Protein AF-A0A2H6GSY4-F1 (afdb_monomer)

pLDDT: mean 86.65, std 17.16, range [35.44, 98.31]

Foldseek 3Di:
DDDPDPPPPPQQWAWDFKDKQAWFQAKDQQLVQPDQAQDPPRLAHAPDDDPCCVVFANRDIGHTDHIDMDTDIDRPDDDDVPSVQVSCVHLVSQADEPVVVSSQRSVCRPNDDDDADQCQDWDWHFYQTPVRDTFTWIARNPPHDTDTDD

Radius of gyration: 16.84 Å; Cα contacts (8 Å, |Δi|>4): 251; chains: 1; bounding box: 54×31×49 Å

Secondary structure (DSSP, 8-state):
-----------SEEEEEEEEE--B-S-EEHHHHS--B-STT-SS-BS---HHHHHHHTT-EE--B--EEEEEEEE-S---HHHHHHHTTSHHHHEE-HHHHHHHHHHTTTS--SSS--SSPEEEEEEE-TTS-EEEEEEETTTT--EE--

Structure (mmCIF, N/CA/C/O backbone):
data_AF-A0A2H6GSY4-F1
#
_entry.id   AF-A0A2H6GSY4-F1
#
loop_
_atom_site.group_PDB
_atom_site.id
_atom_site.type_symbol
_atom_site.label_atom_id
_atom_site.label_alt_id
_atom_site.label_comp_id
_atom_site.label_asym_id
_atom_site.label_entity_id
_atom_site.label_seq_id
_atom_site.pdbx_PDB_ins_code
_atom_site.Cartn_x
_atom_site.Cartn_y
_atom_site.Cartn_z
_atom_site.occupancy
_atom_site.B_iso_or_equiv
_atom_site.auth_seq_id
_atom_site.auth_comp_id
_atom_site.auth_asym_id
_atom_site.auth_atom_id
_atom_site.pdbx_PDB_model_num
ATOM 1 N N . MET A 1 1 ? 39.507 -3.448 -32.610 1.00 35.44 1 MET A N 1
ATOM 2 C CA . MET A 1 1 ? 39.273 -3.281 -31.160 1.00 35.44 1 MET A CA 1
ATOM 3 C C . MET A 1 1 ? 38.044 -2.399 -30.986 1.00 35.44 1 MET A C 1
ATOM 5 O O . MET A 1 1 ? 38.175 -1.185 -30.950 1.00 35.44 1 MET A O 1
ATOM 9 N N . LEU A 1 2 ? 36.844 -2.985 -31.003 1.00 38.88 2 LEU A N 1
ATOM 10 C CA . LEU A 1 2 ? 35.609 -2.254 -30.705 1.00 38.88 2 LEU A CA 1
ATOM 11 C C . LEU A 1 2 ? 35.451 -2.255 -29.185 1.00 38.88 2 LEU A C 1
ATOM 13 O O . LEU A 1 2 ? 35.318 -3.314 -28.577 1.00 38.88 2 LEU A O 1
ATOM 17 N N . GLY A 1 3 ? 35.582 -1.077 -28.578 1.00 41.97 3 GLY A N 1
ATOM 18 C CA . GLY A 1 3 ? 35.404 -0.897 -27.145 1.00 41.97 3 GLY A CA 1
ATOM 19 C C . GLY A 1 3 ? 33.971 -1.237 -26.760 1.00 41.97 3 GLY A C 1
ATOM 20 O O . GLY A 1 3 ? 33.030 -0.652 -27.290 1.00 41.97 3 GLY A O 1
ATOM 21 N N . ASN A 1 4 ? 33.818 -2.188 -25.840 1.00 43.31 4 ASN A N 1
ATOM 22 C CA . ASN A 1 4 ? 32.552 -2.470 -25.182 1.00 43.31 4 ASN A CA 1
ATOM 23 C C . ASN A 1 4 ? 32.097 -1.206 -24.450 1.00 43.31 4 ASN A C 1
ATOM 25 O O . ASN A 1 4 ? 32.561 -0.913 -23.347 1.00 43.31 4 ASN A O 1
ATOM 29 N N . ALA A 1 5 ? 31.179 -0.458 -25.056 1.00 49.12 5 ALA A N 1
ATOM 30 C CA . ALA A 1 5 ? 30.370 0.483 -24.314 1.00 49.12 5 ALA A CA 1
ATOM 31 C C . ALA A 1 5 ? 29.589 -0.340 -23.283 1.00 49.12 5 ALA A C 1
ATOM 33 O O . ALA A 1 5 ? 28.682 -1.094 -23.637 1.00 49.12 5 ALA A O 1
ATOM 34 N N . LYS A 1 6 ? 29.948 -0.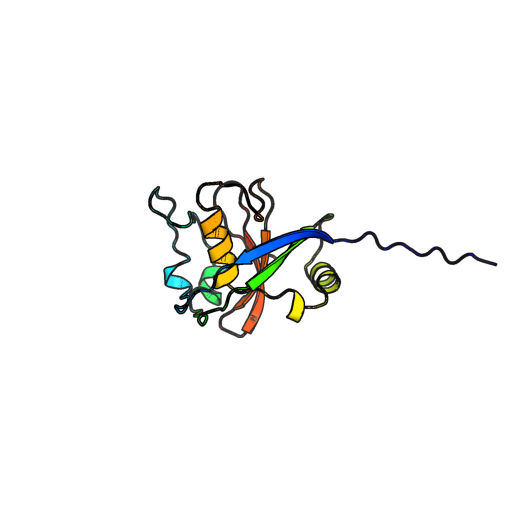223 -21.999 1.00 47.06 6 LYS A N 1
ATOM 35 C CA . LYS A 1 6 ? 28.992 -0.510 -20.932 1.00 47.06 6 LYS A CA 1
ATOM 36 C C . LYS A 1 6 ? 27.821 0.428 -21.193 1.00 47.06 6 LYS A C 1
ATOM 38 O O . LYS A 1 6 ? 27.919 1.622 -20.924 1.00 47.06 6 LYS A O 1
ATOM 43 N N . ILE A 1 7 ? 26.742 -0.102 -21.761 1.00 48.84 7 ILE A N 1
ATOM 44 C CA . ILE A 1 7 ? 25.439 0.542 -21.678 1.00 48.84 7 ILE A CA 1
ATOM 45 C C . ILE A 1 7 ? 25.158 0.580 -20.181 1.00 48.84 7 ILE A C 1
ATOM 47 O O . ILE A 1 7 ? 24.824 -0.436 -19.578 1.00 48.84 7 ILE A O 1
ATOM 51 N N . VAL A 1 8 ? 25.417 1.724 -19.553 1.00 50.34 8 VAL A N 1
ATOM 52 C CA . VAL A 1 8 ? 24.941 1.983 -18.203 1.00 50.34 8 VAL A CA 1
ATOM 53 C C . VAL A 1 8 ? 23.435 2.065 -18.375 1.00 50.34 8 VAL A C 1
ATOM 55 O O . VAL A 1 8 ? 22.914 3.068 -18.859 1.00 50.34 8 VAL A O 1
ATOM 58 N N . GLN A 1 9 ? 22.747 0.953 -18.128 1.00 54.44 9 GLN A N 1
ATOM 59 C CA . GLN A 1 9 ? 21.300 0.952 -18.046 1.00 54.44 9 GLN A CA 1
ATOM 60 C C . GLN A 1 9 ? 20.956 1.996 -16.985 1.00 54.44 9 GLN A C 1
ATOM 62 O O . GLN A 1 9 ? 21.361 1.857 -15.834 1.00 54.44 9 GLN A O 1
ATOM 67 N N . ALA A 1 10 ? 20.344 3.105 -17.403 1.00 61.47 10 ALA A N 1
ATOM 68 C CA . ALA A 1 10 ? 19.924 4.132 -16.468 1.00 61.47 10 ALA A CA 1
ATOM 69 C C . ALA A 1 10 ? 18.982 3.471 -15.458 1.00 61.47 10 ALA A C 1
ATOM 71 O O . ALA A 1 10 ? 17.985 2.881 -15.877 1.00 61.47 10 ALA A O 1
ATOM 72 N N . GLU A 1 11 ? 19.330 3.539 -14.172 1.00 83.88 11 GLU A N 1
ATOM 73 C CA . GLU A 1 11 ? 18.532 2.946 -13.097 1.00 83.88 11 GLU A CA 1
ATOM 74 C C . GLU A 1 11 ? 17.120 3.546 -13.140 1.00 83.88 11 GLU A C 1
ATOM 76 O O . GLU A 1 11 ? 16.941 4.771 -13.075 1.00 83.88 11 GLU A O 1
ATOM 81 N N . LEU A 1 12 ? 16.122 2.681 -13.326 1.00 93.69 12 LEU A N 1
ATOM 82 C CA . LEU A 1 12 ? 14.709 3.042 -13.352 1.00 93.69 12 LEU A CA 1
ATOM 83 C C . LEU A 1 12 ? 14.258 3.550 -11.978 1.00 93.69 12 LEU A C 1
ATOM 85 O O . LEU A 1 12 ? 13.414 4.449 -11.899 1.00 93.69 12 LEU A O 1
ATOM 89 N N . LEU A 1 13 ? 14.832 2.991 -10.913 1.00 95.19 13 LEU A N 1
ATOM 90 C CA . LEU A 1 13 ? 14.551 3.303 -9.522 1.00 95.19 13 LEU A CA 1
ATOM 91 C C . LEU A 1 13 ? 15.717 4.032 -8.858 1.00 95.19 13 LEU A C 1
ATOM 93 O O . LEU A 1 13 ? 16.861 3.600 -8.889 1.00 95.19 13 LEU A O 1
ATOM 97 N N . GLU A 1 14 ? 15.400 5.128 -8.180 1.00 95.12 14 GLU A N 1
ATOM 98 C CA . GLU A 1 14 ? 16.320 5.838 -7.296 1.00 95.12 14 GLU A CA 1
ATOM 99 C C . GLU A 1 14 ? 15.966 5.507 -5.846 1.00 95.12 14 GLU A C 1
ATOM 101 O O . GLU A 1 14 ? 14.851 5.786 -5.409 1.00 95.12 14 GLU A O 1
ATOM 106 N N . PHE A 1 15 ? 16.883 4.904 -5.086 1.00 94.88 15 PHE A N 1
ATOM 107 C CA . PHE A 1 15 ? 16.664 4.681 -3.654 1.00 94.88 15 PHE A CA 1
ATOM 108 C C . PHE A 1 15 ? 16.545 6.021 -2.922 1.00 94.88 15 PHE A C 1
ATOM 110 O O . PHE A 1 15 ? 17.444 6.855 -3.013 1.00 94.88 15 PHE A O 1
ATOM 117 N N . VAL A 1 16 ? 15.448 6.215 -2.184 1.00 96.00 16 VAL A N 1
ATOM 118 C CA . VAL A 1 16 ? 15.193 7.468 -1.453 1.00 96.00 16 VAL A CA 1
ATOM 119 C C . VAL A 1 16 ? 15.457 7.298 0.036 1.00 96.00 16 VAL A C 1
ATOM 121 O O . VAL A 1 16 ? 16.066 8.164 0.659 1.00 96.00 16 VAL A O 1
ATOM 124 N N . GLY A 1 17 ? 15.023 6.182 0.623 1.00 96.06 17 GLY A N 1
ATOM 125 C CA . GLY A 1 17 ? 15.221 5.948 2.045 1.00 96.06 17 GLY A CA 1
ATOM 126 C C . GLY A 1 17 ? 14.460 4.750 2.584 1.00 96.06 17 GLY A C 1
ATOM 127 O O . GLY A 1 17 ? 14.024 3.861 1.845 1.00 96.06 17 GLY A O 1
ATOM 128 N N . THR A 1 18 ? 14.307 4.737 3.905 1.00 97.06 18 THR A N 1
ATOM 129 C CA . THR A 1 18 ? 13.555 3.715 4.626 1.00 97.06 18 THR A CA 1
ATOM 130 C C . THR A 1 18 ? 12.422 4.307 5.451 1.00 97.06 18 THR A C 1
ATOM 132 O O . THR A 1 18 ? 1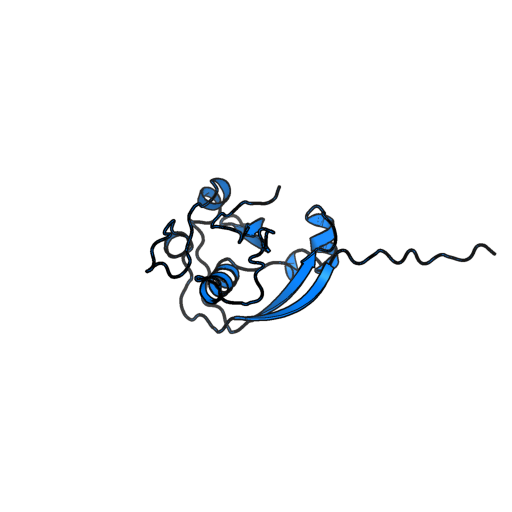2.475 5.463 5.872 1.00 97.06 18 THR A O 1
ATOM 135 N N . ALA A 1 19 ? 11.383 3.508 5.674 1.00 96.19 19 ALA A N 1
ATOM 136 C CA . ALA A 1 19 ? 10.281 3.821 6.567 1.00 96.19 19 ALA A CA 1
ATOM 137 C C . ALA A 1 19 ? 10.157 2.711 7.612 1.00 96.19 19 ALA A C 1
ATOM 139 O O . ALA A 1 19 ? 10.046 1.538 7.266 1.00 96.19 19 ALA A O 1
ATOM 140 N N . ILE A 1 20 ? 10.186 3.089 8.888 1.00 96.81 20 ILE A N 1
ATOM 141 C CA . ILE A 1 20 ? 9.969 2.160 10.000 1.00 96.81 20 ILE A CA 1
ATOM 142 C C . ILE A 1 20 ? 8.471 2.094 10.266 1.00 96.81 20 ILE A C 1
ATOM 144 O O . ILE A 1 20 ? 7.833 3.135 10.437 1.00 96.81 20 ILE A O 1
ATOM 148 N N . ILE A 1 21 ? 7.908 0.897 10.330 1.00 96.50 21 ILE A N 1
ATOM 149 C CA . ILE A 1 21 ? 6.539 0.645 10.776 1.00 96.50 21 ILE A CA 1
ATOM 150 C C . ILE A 1 21 ? 6.646 -0.118 12.089 1.00 96.50 21 ILE A C 1
ATOM 152 O O . ILE A 1 21 ? 7.210 -1.207 12.132 1.00 96.50 21 ILE A O 1
ATOM 156 N N . SER A 1 22 ? 6.150 0.490 13.167 1.00 96.31 22 SER A N 1
ATOM 157 C CA . SER A 1 22 ? 6.160 -0.114 14.499 1.00 96.31 22 SER A CA 1
ATOM 158 C C . SER A 1 22 ? 5.312 -1.383 14.527 1.00 96.31 22 SER A C 1
ATOM 160 O O . SER A 1 22 ? 4.363 -1.509 13.756 1.00 96.31 22 SER A O 1
ATOM 162 N N . ALA A 1 23 ? 5.628 -2.297 15.445 1.00 96.25 23 ALA A N 1
ATOM 163 C CA . ALA A 1 23 ? 4.899 -3.553 15.591 1.00 96.25 23 ALA A CA 1
ATOM 164 C C . ALA A 1 23 ? 3.388 -3.335 15.792 1.00 96.25 23 ALA A C 1
ATOM 166 O O . ALA A 1 23 ? 2.965 -2.507 16.605 1.00 96.25 23 ALA A O 1
ATOM 167 N N . ILE A 1 24 ? 2.576 -4.128 15.092 1.00 94.56 24 ILE A N 1
ATOM 168 C CA . ILE A 1 24 ? 1.114 -4.108 15.184 1.00 94.56 24 ILE A CA 1
ATOM 169 C C . ILE A 1 24 ? 0.669 -5.454 15.746 1.00 94.56 24 ILE A C 1
ATOM 171 O O . ILE A 1 24 ? 0.707 -6.474 15.070 1.00 94.56 24 ILE A O 1
ATOM 175 N N . ALA A 1 25 ? 0.234 -5.448 17.007 1.00 92.81 25 ALA A N 1
ATOM 176 C CA . ALA A 1 25 ? -0.093 -6.663 17.759 1.00 92.81 25 ALA A CA 1
ATOM 177 C C . ALA A 1 25 ? -1.469 -7.275 17.427 1.00 92.81 25 ALA A C 1
ATOM 179 O O . ALA A 1 25 ? -1.814 -8.335 17.945 1.00 92.81 25 ALA A O 1
ATOM 180 N N . LYS A 1 26 ? -2.290 -6.594 16.623 1.00 94.94 26 LYS A N 1
ATOM 181 C CA . LYS A 1 26 ? -3.643 -7.036 16.262 1.00 94.94 26 LYS A CA 1
ATOM 182 C C . LYS A 1 26 ? -3.684 -7.430 14.795 1.00 94.94 26 LYS A C 1
ATOM 184 O O . LYS A 1 26 ? -2.988 -6.828 13.986 1.00 94.94 26 LYS A O 1
ATOM 189 N N . LYS A 1 27 ? -4.558 -8.381 14.462 1.00 96.25 27 LYS A N 1
ATOM 190 C CA . LYS A 1 27 ? -4.866 -8.686 13.065 1.00 96.25 27 LYS A CA 1
ATOM 191 C C . LYS A 1 27 ? -5.407 -7.445 12.369 1.00 96.25 27 LYS A C 1
ATOM 193 O O . LYS A 1 27 ? -6.229 -6.719 12.936 1.00 96.25 27 LYS A O 1
ATOM 198 N N . PHE A 1 28 ? -4.970 -7.241 11.141 1.00 97.44 28 PHE A N 1
ATOM 199 C CA . PHE A 1 28 ? -5.475 -6.196 10.276 1.00 97.44 28 PHE A CA 1
ATOM 200 C C . PHE A 1 28 ? -6.596 -6.765 9.411 1.00 97.44 28 PHE A C 1
ATOM 202 O O . PHE A 1 28 ? -6.395 -7.724 8.672 1.00 97.44 28 PHE A O 1
ATOM 209 N N . ILE A 1 29 ? -7.789 -6.184 9.505 1.00 97.88 29 ILE A N 1
ATOM 210 C CA . ILE A 1 29 ? -8.954 -6.586 8.711 1.00 97.88 29 ILE A CA 1
ATOM 211 C C . ILE A 1 29 ? -9.201 -5.489 7.678 1.00 97.88 29 ILE A C 1
ATOM 213 O O . ILE A 1 29 ? -9.520 -4.356 8.046 1.00 97.88 29 ILE A O 1
ATOM 217 N N . ALA A 1 30 ? -9.055 -5.806 6.390 1.00 97.31 30 ALA A N 1
ATOM 218 C CA . ALA A 1 30 ? -9.076 -4.805 5.326 1.00 97.31 30 ALA A CA 1
ATOM 219 C C . ALA A 1 30 ? -10.397 -4.024 5.274 1.00 97.31 30 ALA A C 1
ATOM 221 O O . ALA A 1 30 ? -10.372 -2.796 5.290 1.00 97.31 30 ALA A O 1
ATOM 222 N N . LYS A 1 31 ? -11.545 -4.714 5.312 1.00 97.38 31 LYS A N 1
ATOM 223 C CA . LYS A 1 31 ? -12.879 -4.082 5.344 1.00 97.38 31 LYS A CA 1
ATOM 224 C C . LYS A 1 31 ? -13.123 -3.127 6.520 1.00 97.38 31 LYS A C 1
ATOM 226 O O . LYS A 1 31 ? -13.961 -2.241 6.397 1.00 97.38 31 LYS A O 1
ATOM 231 N N . ASP A 1 32 ? -12.410 -3.291 7.634 1.00 97.00 32 ASP A N 1
ATOM 232 C CA . ASP A 1 32 ? -12.593 -2.460 8.831 1.00 97.00 32 ASP A CA 1
ATOM 233 C C . ASP A 1 32 ? -11.714 -1.196 8.790 1.00 97.00 32 ASP A C 1
ATOM 235 O O . ASP A 1 32 ? -11.951 -0.251 9.539 1.00 97.00 32 ASP A O 1
ATOM 239 N N . ASN A 1 33 ? -10.690 -1.175 7.928 1.00 95.50 33 ASN A N 1
ATOM 240 C CA . ASN A 1 33 ? -9.706 -0.092 7.842 1.00 95.50 33 ASN A CA 1
ATOM 241 C C . ASN A 1 33 ? -9.834 0.703 6.534 1.00 95.50 33 ASN A C 1
ATOM 243 O O . ASN A 1 33 ? -9.794 1.932 6.550 1.00 95.50 33 ASN A O 1
ATOM 247 N N . PHE A 1 34 ? -10.056 0.028 5.404 1.00 94.94 34 PHE A N 1
ATOM 248 C CA . PHE A 1 34 ? -10.318 0.662 4.112 1.00 94.94 34 PHE A CA 1
ATOM 249 C C . PHE A 1 34 ? -11.804 0.998 3.982 1.00 94.94 34 PHE A C 1
ATOM 251 O O . PHE A 1 34 ? -12.568 0.307 3.311 1.00 94.94 34 PHE A O 1
ATOM 258 N N . ILE A 1 35 ? -12.207 2.076 4.648 1.00 93.88 35 ILE A N 1
ATOM 259 C CA . ILE A 1 35 ? -13.573 2.603 4.627 1.00 93.88 35 ILE A CA 1
ATOM 260 C C . ILE A 1 35 ? -13.556 3.951 3.915 1.00 93.88 35 ILE A C 1
ATOM 262 O O . ILE A 1 35 ? -12.702 4.788 4.193 1.00 93.88 35 ILE A O 1
ATOM 266 N N . VAL A 1 36 ? -14.514 4.172 3.013 1.00 93.25 36 VAL A N 1
ATOM 267 C CA . VAL A 1 36 ? -14.719 5.486 2.392 1.00 93.25 36 VAL A CA 1
ATOM 268 C C . VAL A 1 36 ? -15.235 6.461 3.455 1.00 93.25 36 VAL A C 1
ATOM 270 O O . VAL A 1 36 ? -16.420 6.481 3.780 1.00 93.25 36 VAL A O 1
ATOM 273 N N . ASP A 1 37 ? -14.323 7.250 4.013 1.00 90.62 37 ASP A N 1
ATOM 274 C CA . ASP A 1 37 ? -14.584 8.318 4.969 1.00 90.62 37 ASP A CA 1
ATOM 275 C C . ASP A 1 37 ? -13.577 9.454 4.744 1.00 90.62 37 ASP A C 1
ATOM 277 O O . ASP A 1 37 ? -12.369 9.268 4.860 1.00 90.62 37 ASP A O 1
ATOM 281 N N . THR A 1 38 ? -14.066 10.655 4.430 1.00 89.56 38 THR A N 1
ATOM 282 C CA . THR A 1 38 ? -13.245 11.874 4.303 1.00 89.56 38 THR A CA 1
ATOM 283 C C . THR A 1 38 ? -13.489 12.866 5.441 1.00 89.56 38 THR A C 1
ATOM 285 O O . THR A 1 38 ? -13.120 14.041 5.346 1.00 89.56 38 THR A O 1
ATOM 288 N N . SER A 1 39 ? -14.162 12.438 6.509 1.00 88.56 39 SER A N 1
ATOM 289 C CA . SER A 1 39 ? -14.462 13.273 7.663 1.00 88.56 39 SER A CA 1
ATOM 290 C C . SER A 1 39 ? -13.186 13.696 8.394 1.00 88.56 39 SER A C 1
ATOM 292 O O . SER A 1 39 ? -12.115 13.104 8.273 1.00 88.56 39 SER A O 1
ATOM 294 N N . LYS A 1 40 ? -13.297 14.732 9.230 1.00 84.38 40 LYS A N 1
ATOM 295 C CA . LYS A 1 40 ? -12.187 15.171 10.094 1.00 84.38 40 LYS A CA 1
ATOM 296 C C . LYS A 1 40 ? -11.794 14.130 11.153 1.00 84.38 40 LYS A C 1
ATOM 298 O O . LYS A 1 40 ? -10.759 14.301 11.782 1.00 84.38 40 LYS A O 1
ATOM 303 N N . LYS A 1 41 ? -12.635 13.116 11.387 1.00 87.12 41 LYS A N 1
ATOM 304 C CA . LYS A 1 41 ? -12.409 12.054 12.377 1.00 87.12 41 LYS A CA 1
ATOM 305 C C . LYS A 1 41 ? -11.797 10.794 11.759 1.00 87.12 41 LYS A C 1
ATOM 307 O O . LYS A 1 41 ? -11.356 9.929 12.511 1.00 87.12 41 LYS A O 1
ATOM 312 N N . ALA A 1 42 ? -11.783 10.691 10.430 1.00 87.69 42 ALA A N 1
ATOM 313 C CA . ALA A 1 42 ? -11.177 9.574 9.725 1.00 87.69 42 ALA A CA 1
ATOM 314 C C . ALA A 1 42 ? -9.680 9.504 10.053 1.00 87.69 42 ALA A C 1
ATOM 316 O O . ALA A 1 42 ? -8.982 10.516 9.972 1.00 87.69 42 ALA A O 1
ATOM 317 N N . LYS A 1 43 ? -9.186 8.313 10.409 1.00 86.94 43 LYS A N 1
ATOM 318 C CA . LYS A 1 43 ? -7.747 8.090 10.632 1.00 86.94 43 LYS A CA 1
ATOM 319 C C . LYS A 1 43 ? -6.951 8.276 9.344 1.00 86.94 43 LYS A C 1
ATOM 321 O O . LYS A 1 43 ? -5.903 8.908 9.324 1.00 86.94 43 LYS A O 1
ATOM 326 N N . VAL A 1 44 ? -7.506 7.729 8.270 1.00 88.44 44 VAL A N 1
ATOM 327 C CA . VAL A 1 44 ? -7.048 7.872 6.897 1.00 88.44 44 VAL A CA 1
ATOM 328 C C . VAL A 1 44 ? -8.256 8.325 6.109 1.00 88.44 44 VAL A C 1
ATOM 330 O O . VAL A 1 44 ? -9.309 7.695 6.173 1.00 88.44 44 VAL A O 1
ATOM 333 N N . LYS A 1 45 ? -8.120 9.431 5.387 1.00 87.38 45 LYS A N 1
ATOM 334 C CA . LYS A 1 45 ? -9.210 9.948 4.567 1.00 87.38 45 LYS A CA 1
ATOM 335 C C . LYS A 1 45 ? -9.208 9.235 3.221 1.00 87.38 45 LYS A C 1
ATOM 337 O O . LYS A 1 45 ? -8.255 9.345 2.453 1.00 87.38 45 LYS A O 1
ATOM 342 N N . ILE A 1 46 ? -10.282 8.514 2.937 1.00 88.56 46 ILE A N 1
ATOM 343 C CA . ILE A 1 46 ? -10.472 7.756 1.699 1.00 88.56 46 ILE A CA 1
ATOM 344 C C . ILE A 1 46 ? -11.783 8.230 1.084 1.00 88.56 46 ILE A C 1
ATOM 346 O O . ILE A 1 46 ? -12.840 8.119 1.690 1.00 88.56 46 ILE A O 1
ATOM 350 N N . SER A 1 47 ? -11.729 8.784 -0.119 1.00 87.81 47 SER A N 1
ATOM 351 C CA . SER A 1 47 ? -12.914 9.228 -0.875 1.00 87.81 47 SER A CA 1
ATOM 352 C C . SER A 1 47 ? -13.490 8.132 -1.766 1.00 87.81 47 SER A C 1
ATOM 354 O O . SER A 1 47 ? -14.666 8.171 -2.118 1.00 87.81 47 SER A O 1
ATOM 356 N N . TYR A 1 48 ? -12.646 7.184 -2.168 1.00 88.50 48 TYR A N 1
ATOM 357 C CA . TYR A 1 48 ? -12.965 6.173 -3.150 1.00 88.50 48 TYR A CA 1
ATOM 358 C C . TYR A 1 48 ? -12.018 4.987 -2.998 1.00 88.50 48 TYR A C 1
ATOM 360 O O . TYR A 1 48 ? -10.817 5.152 -2.790 1.00 88.50 48 TYR A O 1
ATOM 368 N N . LEU A 1 49 ? -12.591 3.799 -3.124 1.00 91.38 49 LEU A N 1
ATOM 369 C CA . LEU A 1 49 ? -11.882 2.558 -3.407 1.00 91.38 49 LEU A CA 1
ATOM 370 C C . LEU A 1 49 ? -12.268 2.164 -4.826 1.00 91.38 49 LEU A C 1
ATOM 372 O O . LEU A 1 49 ? -13.375 2.475 -5.248 1.00 91.38 49 LEU A O 1
ATOM 376 N N . GLU A 1 50 ? -11.398 1.513 -5.573 1.00 88.12 50 GLU A N 1
ATOM 377 C CA . GLU A 1 50 ? -11.743 1.025 -6.908 1.00 88.12 50 GLU A CA 1
ATOM 378 C C . GLU A 1 50 ? -12.340 -0.393 -6.818 1.00 88.12 50 GLU A C 1
ATOM 380 O O . GLU A 1 50 ? -12.191 -1.065 -5.793 1.00 88.12 50 GLU A O 1
ATOM 385 N N . ASP A 1 51 ? -13.108 -0.817 -7.823 1.00 92.00 51 ASP A N 1
ATOM 386 C CA . ASP A 1 51 ? -13.908 -2.046 -7.738 1.00 92.00 51 ASP A CA 1
ATOM 387 C C . ASP A 1 51 ? -13.043 -3.303 -7.610 1.00 92.00 51 ASP A C 1
ATOM 389 O O . ASP A 1 51 ? -13.336 -4.144 -6.761 1.00 92.00 51 ASP A O 1
ATOM 393 N N . ASN A 1 52 ? -11.900 -3.378 -8.302 1.00 92.50 52 ASN A N 1
ATOM 394 C CA . ASN A 1 52 ? -10.961 -4.484 -8.115 1.00 92.50 52 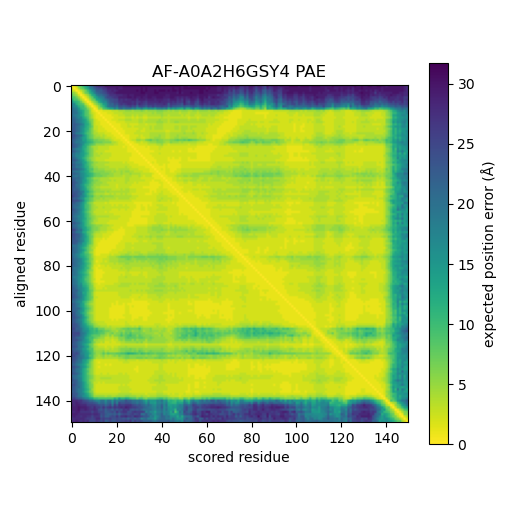ASN A CA 1
ATOM 395 C C . ASN A 1 52 ? -10.381 -4.478 -6.699 1.00 92.50 52 ASN A C 1
ATOM 397 O O . ASN A 1 52 ? -10.198 -5.544 -6.110 1.00 92.50 52 ASN A O 1
ATOM 401 N N . PHE A 1 53 ? -10.119 -3.302 -6.114 1.00 95.25 53 PHE A N 1
ATOM 402 C CA . PHE A 1 53 ? -9.701 -3.232 -4.712 1.00 95.25 53 PHE A CA 1
ATOM 403 C C . PHE A 1 53 ? -10.797 -3.769 -3.781 1.00 95.25 53 PHE A C 1
ATOM 405 O O . PHE A 1 53 ? -10.517 -4.564 -2.880 1.00 95.25 53 PHE A O 1
ATOM 412 N N . ARG A 1 54 ? -12.056 -3.369 -4.008 1.00 95.00 54 ARG A N 1
ATOM 413 C CA . ARG A 1 54 ? -13.195 -3.847 -3.213 1.00 95.00 54 ARG A CA 1
ATOM 414 C C . ARG A 1 54 ? -13.330 -5.363 -3.272 1.00 95.00 54 ARG A C 1
ATOM 416 O O . ARG A 1 54 ? -13.449 -6.001 -2.229 1.00 95.00 54 ARG A O 1
ATOM 423 N N . GLU A 1 55 ? -13.289 -5.912 -4.478 1.00 96.44 55 GLU A N 1
ATOM 424 C CA . GLU A 1 55 ? -13.507 -7.330 -4.746 1.00 96.44 55 GLU A CA 1
ATOM 425 C C . GLU A 1 55 ? -12.359 -8.203 -4.233 1.00 96.44 55 GLU A C 1
ATOM 427 O O . GLU A 1 55 ? -12.601 -9.227 -3.593 1.00 96.44 55 GLU A O 1
ATOM 432 N N . ASN A 1 56 ? -11.111 -7.787 -4.459 1.00 97.31 56 ASN A N 1
ATOM 433 C CA . ASN A 1 56 ? -9.950 -8.647 -4.232 1.00 97.31 56 ASN A CA 1
ATOM 434 C C . ASN A 1 56 ? -9.282 -8.430 -2.865 1.00 97.31 56 ASN A C 1
ATOM 436 O O . ASN A 1 56 ? -8.591 -9.326 -2.381 1.00 97.31 56 ASN A O 1
ATOM 440 N N . PHE A 1 57 ? -9.483 -7.281 -2.204 1.00 97.69 57 PHE A N 1
ATOM 441 C CA . PHE A 1 57 ? -8.747 -6.944 -0.976 1.00 97.69 57 PHE A CA 1
ATOM 442 C C . PHE A 1 57 ? -9.610 -6.780 0.273 1.00 97.69 57 PHE A C 1
ATOM 444 O O . PHE A 1 57 ? -9.118 -7.076 1.358 1.00 97.69 57 PHE A O 1
ATOM 451 N N . LEU A 1 58 ? -10.884 -6.372 0.193 1.00 97.19 58 LEU A N 1
ATOM 452 C CA . LEU A 1 58 ? -11.668 -6.103 1.417 1.00 97.19 58 LEU A CA 1
ATOM 453 C C . LEU A 1 58 ? -11.947 -7.352 2.263 1.00 97.19 58 LEU A C 1
ATOM 455 O O . LEU A 1 58 ? -12.112 -7.246 3.480 1.00 97.19 58 LEU A O 1
ATOM 459 N N . GLY A 1 59 ? -11.946 -8.537 1.649 1.00 97.44 59 GLY A N 1
ATOM 460 C CA . GLY A 1 59 ? -12.025 -9.814 2.362 1.00 97.44 59 GLY A CA 1
ATOM 461 C C . GLY A 1 59 ? -10.732 -10.214 3.085 1.00 97.44 59 GLY A C 1
ATOM 462 O O . GLY A 1 59 ? -10.739 -11.174 3.856 1.00 97.44 59 GLY A O 1
ATOM 463 N N . LYS A 1 60 ? -9.620 -9.506 2.854 1.00 97.88 60 LYS A N 1
ATOM 464 C CA . LYS A 1 60 ? -8.302 -9.882 3.368 1.00 97.88 60 LYS A CA 1
ATOM 465 C C . LYS A 1 60 ? -8.190 -9.591 4.861 1.00 97.88 60 LYS A C 1
ATOM 467 O O . LYS A 1 60 ? -8.563 -8.521 5.345 1.00 97.88 60 LYS A O 1
ATOM 472 N N . THR A 1 61 ? -7.637 -10.559 5.581 1.00 98.06 61 THR A N 1
ATOM 473 C CA . THR A 1 61 ? -7.161 -10.393 6.955 1.00 98.06 61 THR A CA 1
ATOM 474 C C . THR A 1 61 ? -5.680 -10.734 6.984 1.00 98.06 61 THR A C 1
ATOM 476 O O . THR A 1 61 ? -5.278 -11.764 6.448 1.00 98.06 61 THR A O 1
ATOM 479 N N . GLU A 1 62 ? -4.879 -9.868 7.586 1.00 97.94 62 GLU A N 1
ATOM 480 C CA . GLU A 1 62 ? -3.443 -10.058 7.772 1.00 97.94 62 GLU A CA 1
ATOM 481 C C . GLU A 1 62 ? -3.141 -10.210 9.264 1.00 97.94 62 GLU A C 1
ATOM 483 O O . GLU A 1 62 ? -3.816 -9.632 10.122 1.00 97.94 62 GLU A O 1
ATOM 488 N N . GLU A 1 63 ? -2.163 -11.052 9.584 1.00 97.62 63 GLU A N 1
ATOM 489 C CA . GLU A 1 63 ? -1.766 -11.315 10.965 1.00 97.62 63 GLU A CA 1
ATOM 490 C C . GLU A 1 63 ? -1.006 -10.128 11.573 1.00 97.62 63 GLU A C 1
ATOM 492 O O . GLU A 1 63 ? -0.625 -9.180 10.889 1.00 97.62 63 GLU A O 1
ATOM 497 N N . ALA A 1 64 ? -0.795 -10.185 12.888 1.00 95.12 64 ALA A N 1
ATOM 498 C CA . ALA A 1 64 ? 0.059 -9.231 13.582 1.00 95.12 64 ALA A CA 1
ATOM 499 C C . ALA A 1 64 ? 1.469 -9.214 12.968 1.00 95.12 64 ALA A C 1
ATOM 501 O O . ALA A 1 64 ? 2.036 -10.270 12.676 1.00 95.12 64 ALA A O 1
ATOM 502 N N . ILE A 1 65 ? 2.046 -8.020 12.831 1.00 94.81 65 ILE A N 1
ATOM 503 C CA . ILE A 1 65 ? 3.393 -7.838 12.282 1.00 94.81 65 ILE A CA 1
ATOM 504 C C . ILE A 1 65 ? 4.363 -7.348 13.365 1.00 94.81 65 ILE A C 1
ATOM 506 O O . ILE A 1 65 ? 3.973 -6.552 14.232 1.00 94.81 65 ILE A O 1
ATOM 510 N N . PRO A 1 66 ? 5.632 -7.796 13.342 1.00 96.88 66 PRO A N 1
ATOM 511 C CA . PRO A 1 66 ? 6.684 -7.171 14.134 1.00 96.88 66 PRO A CA 1
ATOM 512 C C . PRO A 1 66 ? 6.995 -5.768 13.589 1.00 96.88 66 PRO A C 1
ATOM 514 O O . PRO A 1 66 ? 6.404 -5.312 12.611 1.00 96.88 66 PRO A O 1
ATOM 517 N N . GLU A 1 67 ? 7.939 -5.070 14.220 1.00 97.25 67 GLU A N 1
ATOM 518 C CA . GLU A 1 67 ? 8.506 -3.878 13.595 1.00 97.25 67 GLU A CA 1
ATOM 519 C C . GLU A 1 67 ? 9.171 -4.260 12.267 1.00 97.25 67 GLU A C 1
ATOM 521 O O . GLU A 1 67 ? 9.916 -5.241 12.196 1.00 97.25 67 GLU A O 1
ATOM 526 N N . ILE A 1 68 ? 8.900 -3.480 11.222 1.00 96.56 68 ILE A N 1
ATOM 527 C CA . ILE A 1 68 ? 9.448 -3.699 9.886 1.00 96.56 68 ILE A CA 1
ATOM 528 C C . ILE A 1 68 ? 10.049 -2.411 9.329 1.00 96.56 68 ILE A C 1
ATOM 530 O O . ILE A 1 68 ? 9.575 -1.302 9.590 1.00 96.56 68 ILE A O 1
ATOM 534 N N . VAL A 1 69 ? 11.114 -2.565 8.544 1.00 97.12 69 VAL A N 1
ATOM 535 C CA . VAL A 1 69 ? 11.785 -1.471 7.843 1.00 97.12 69 VA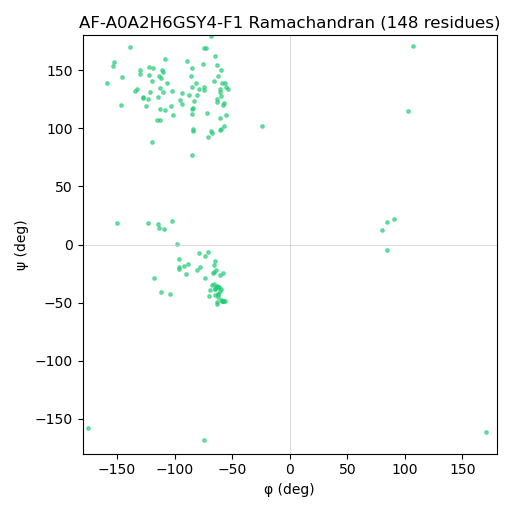L A CA 1
ATOM 536 C C . VAL A 1 69 ? 11.569 -1.645 6.348 1.00 97.12 69 VAL A C 1
ATOM 538 O O . VAL A 1 69 ? 12.183 -2.504 5.718 1.00 97.12 69 VAL A O 1
ATOM 541 N N . LEU A 1 70 ? 10.722 -0.801 5.769 1.00 96.88 70 LEU A N 1
ATOM 542 C CA . LEU A 1 70 ? 10.497 -0.769 4.329 1.00 96.88 70 LEU A CA 1
ATOM 543 C C . LEU A 1 70 ? 11.535 0.109 3.644 1.00 96.88 70 LEU A C 1
ATOM 545 O O . LEU A 1 70 ? 11.930 1.146 4.177 1.00 96.88 70 LEU A O 1
ATOM 549 N N . ARG A 1 71 ? 11.941 -0.271 2.433 1.00 96.25 71 ARG A N 1
ATOM 550 C CA . ARG A 1 71 ? 12.757 0.560 1.538 1.00 96.25 71 ARG A CA 1
ATOM 551 C C . ARG A 1 71 ? 11.848 1.150 0.474 1.00 96.25 71 ARG A C 1
ATOM 553 O O . ARG A 1 71 ? 11.098 0.411 -0.152 1.00 96.25 71 ARG A O 1
ATOM 560 N N . TYR A 1 72 ? 11.946 2.450 0.226 1.00 95.38 72 TYR A N 1
ATOM 561 C CA . TYR A 1 72 ? 11.163 3.098 -0.823 1.00 95.38 72 TYR A CA 1
ATOM 562 C C . TYR A 1 72 ? 12.067 3.791 -1.840 1.00 95.38 72 TYR A C 1
ATOM 564 O O . TYR A 1 72 ? 13.160 4.281 -1.532 1.00 95.38 72 TYR A O 1
ATOM 572 N N . HIS A 1 73 ? 11.598 3.774 -3.082 1.00 95.88 73 HIS A N 1
ATOM 573 C CA . HIS A 1 73 ? 12.338 4.220 -4.250 1.00 95.88 73 HIS A CA 1
ATOM 574 C C . HIS A 1 73 ? 11.472 5.178 -5.061 1.00 95.88 73 HIS A C 1
ATOM 576 O O . HIS A 1 73 ? 10.247 5.063 -5.091 1.00 95.88 73 HIS A O 1
ATOM 582 N N . LYS A 1 74 ? 12.119 6.110 -5.750 1.00 94.38 74 LYS A N 1
ATOM 583 C CA . LYS A 1 74 ? 11.485 7.005 -6.705 1.00 94.38 74 LYS A CA 1
ATOM 584 C C . LYS A 1 74 ? 11.630 6.420 -8.102 1.00 94.38 74 LYS A C 1
ATOM 586 O O . LYS A 1 74 ? 12.741 6.190 -8.574 1.00 94.38 74 LYS A O 1
ATOM 591 N N . LEU A 1 75 ? 10.503 6.234 -8.778 1.00 94.31 75 LEU A N 1
ATOM 592 C CA . LEU A 1 75 ? 10.472 5.855 -10.184 1.00 94.31 75 LEU A CA 1
ATOM 593 C C . LEU A 1 75 ? 10.900 7.055 -11.045 1.00 94.31 75 LEU A C 1
ATOM 595 O O . LEU A 1 75 ? 10.210 8.074 -11.086 1.00 94.31 75 LEU A O 1
ATOM 599 N N . ARG A 1 76 ? 12.054 6.962 -11.715 1.00 93.44 76 ARG A N 1
ATOM 600 C CA . ARG A 1 76 ? 12.647 8.081 -12.476 1.00 93.44 76 ARG A CA 1
ATOM 601 C C . ARG A 1 76 ? 12.025 8.263 -13.859 1.00 93.44 76 ARG A C 1
ATOM 603 O O . ARG A 1 76 ? 12.112 9.341 -14.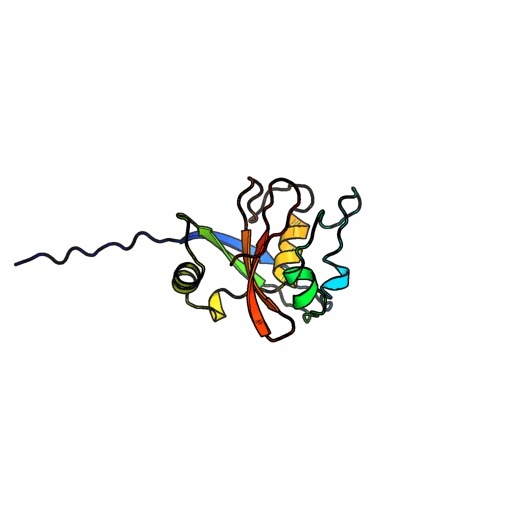442 1.00 93.44 76 ARG A O 1
ATOM 610 N N . LYS A 1 77 ? 11.408 7.207 -14.389 1.00 90.38 77 LYS A N 1
ATOM 611 C CA . LYS A 1 77 ? 10.773 7.167 -15.708 1.00 90.38 77 LYS A CA 1
ATOM 612 C C . LYS A 1 77 ? 9.543 6.266 -15.660 1.00 90.38 77 LYS A C 1
ATOM 614 O O . LYS A 1 77 ? 9.572 5.235 -15.002 1.00 90.38 77 LYS A O 1
ATOM 619 N N . SER A 1 78 ? 8.489 6.623 -16.393 1.00 89.75 78 SER A N 1
ATOM 620 C CA . SER A 1 78 ? 7.323 5.748 -16.566 1.00 89.75 78 SER A CA 1
ATOM 621 C C . SER A 1 78 ? 7.741 4.357 -17.069 1.00 89.75 78 SER A C 1
ATOM 623 O O . SER A 1 78 ? 8.555 4.242 -17.991 1.00 89.75 78 SER A O 1
ATOM 625 N N . SER A 1 79 ? 7.199 3.313 -16.443 1.00 92.25 79 SER A N 1
ATOM 626 C CA . SER A 1 79 ? 7.462 1.910 -16.756 1.00 92.25 79 SER A CA 1
ATOM 627 C C . SER A 1 79 ? 6.263 1.051 -16.366 1.00 92.25 79 SER A C 1
ATOM 629 O O . SER A 1 79 ? 5.486 1.426 -15.492 1.00 92.25 79 SER A O 1
ATOM 631 N N . VAL A 1 80 ? 6.157 -0.117 -16.997 1.00 93.31 80 VAL A N 1
ATOM 632 C CA . VAL A 1 80 ? 5.325 -1.229 -16.517 1.00 93.31 80 VAL A CA 1
ATOM 633 C C . VAL A 1 80 ? 5.992 -1.917 -15.318 1.00 93.31 80 VAL A C 1
ATOM 635 O O . VAL A 1 80 ? 7.176 -1.687 -15.047 1.00 93.31 80 VAL A O 1
ATOM 638 N N . ASP A 1 81 ? 5.264 -2.798 -14.635 1.00 94.25 81 ASP A N 1
ATOM 639 C CA . ASP A 1 81 ? 5.702 -3.397 -13.367 1.00 94.25 81 ASP A CA 1
ATOM 640 C C . ASP A 1 81 ? 6.909 -4.332 -13.501 1.00 94.25 81 ASP A C 1
ATOM 642 O O . ASP A 1 81 ? 7.762 -4.381 -12.619 1.00 94.25 81 ASP A O 1
ATOM 646 N N . LYS A 1 82 ? 7.037 -5.072 -14.611 1.00 95.19 82 LYS A N 1
ATOM 647 C CA . LYS A 1 82 ? 8.095 -6.091 -14.755 1.00 95.19 82 LYS A CA 1
ATOM 648 C C . LYS A 1 82 ? 9.522 -5.519 -14.591 1.00 95.19 82 LYS A C 1
ATOM 650 O O . LYS A 1 82 ? 10.285 -6.104 -13.822 1.00 95.19 82 LYS A O 1
ATOM 655 N N . PRO A 1 83 ? 9.913 -4.410 -15.251 1.00 95.38 83 PRO A N 1
ATOM 656 C CA . PRO A 1 83 ? 11.193 -3.749 -14.986 1.00 95.38 83 PRO A CA 1
ATOM 657 C C . PRO A 1 83 ? 11.328 -3.181 -13.567 1.00 95.38 83 PRO A C 1
ATOM 659 O O . PRO A 1 83 ? 12.408 -3.262 -12.993 1.00 95.38 83 PRO A O 1
ATOM 662 N N . ILE A 1 84 ? 10.244 -2.655 -12.984 1.00 96.06 84 ILE A N 1
ATOM 663 C CA . ILE A 1 84 ? 10.247 -2.115 -11.613 1.00 96.06 84 ILE A CA 1
ATOM 664 C C . ILE A 1 84 ? 10.572 -3.234 -10.617 1.00 96.06 84 ILE A C 1
ATOM 666 O O . ILE A 1 84 ? 11.503 -3.118 -9.825 1.00 96.06 84 ILE A O 1
ATOM 670 N N . LEU A 1 85 ? 9.854 -4.354 -10.709 1.00 96.44 85 LEU A N 1
ATOM 671 C CA . LEU A 1 85 ? 10.074 -5.543 -9.888 1.00 96.44 85 LEU A CA 1
ATOM 672 C C . LEU A 1 85 ? 11.484 -6.113 -10.067 1.00 96.44 85 LEU A C 1
ATOM 674 O O . LEU A 1 85 ? 12.081 -6.565 -9.095 1.00 96.44 85 LEU A O 1
ATOM 678 N N . ALA A 1 86 ? 12.030 -6.093 -11.287 1.00 95.81 86 ALA A N 1
ATOM 679 C CA . ALA A 1 86 ? 13.390 -6.563 -11.539 1.00 95.81 86 ALA A CA 1
ATOM 680 C C . ALA A 1 86 ? 14.436 -5.728 -10.780 1.00 95.81 86 ALA A C 1
ATOM 682 O O . ALA A 1 86 ? 15.336 -6.304 -10.170 1.00 95.81 86 ALA A O 1
ATOM 683 N N . GLU A 1 87 ? 14.294 -4.400 -10.751 1.00 95.50 87 GLU A N 1
ATOM 684 C CA . GLU A 1 87 ? 15.204 -3.520 -10.004 1.00 95.50 87 GLU A CA 1
ATOM 685 C C . GLU A 1 87 ? 14.997 -3.575 -8.485 1.00 95.50 87 GLU A C 1
ATOM 687 O O . GLU A 1 87 ? 15.960 -3.447 -7.731 1.00 95.50 87 GLU A O 1
ATOM 692 N N . LEU A 1 88 ? 13.778 -3.868 -8.018 1.00 95.62 88 LEU A N 1
ATOM 693 C CA . LEU A 1 88 ? 13.516 -4.179 -6.604 1.00 95.62 88 LEU A CA 1
ATOM 694 C C . LEU A 1 88 ? 14.079 -5.548 -6.174 1.00 95.62 88 LEU A C 1
ATOM 696 O O . LEU A 1 88 ? 14.088 -5.874 -4.987 1.00 95.62 88 LEU A O 1
ATOM 700 N N . GLY A 1 89 ? 14.598 -6.342 -7.116 1.00 95.44 89 GLY A N 1
ATOM 701 C CA . GLY A 1 89 ? 15.219 -7.638 -6.854 1.00 95.44 89 GLY A CA 1
ATOM 702 C C . GLY A 1 89 ? 14.258 -8.828 -6.905 1.00 95.44 89 GLY A C 1
ATOM 703 O O . GLY A 1 89 ? 14.572 -9.877 -6.345 1.00 95.44 89 GLY A O 1
ATOM 704 N N . GLY A 1 90 ? 13.122 -8.680 -7.589 1.00 95.38 90 GLY A N 1
ATOM 705 C CA . GLY A 1 90 ? 12.102 -9.709 -7.791 1.00 95.38 90 GLY A CA 1
ATOM 706 C C . GLY A 1 90 ? 10.832 -9.475 -6.970 1.00 95.38 90 GLY A C 1
ATOM 707 O O . GLY A 1 90 ? 10.788 -8.615 -6.096 1.00 95.38 90 GLY A O 1
ATOM 708 N N . LYS A 1 91 ? 9.790 -10.268 -7.255 1.00 95.38 91 LYS A N 1
ATOM 709 C CA . LYS A 1 91 ? 8.476 -10.175 -6.591 1.00 95.38 91 LYS A CA 1
ATOM 710 C C . LYS A 1 91 ? 8.578 -10.314 -5.070 1.00 95.38 91 LYS A C 1
ATOM 712 O O . LYS A 1 91 ? 8.111 -9.433 -4.366 1.00 95.38 91 LYS A O 1
ATOM 717 N N . GLU A 1 92 ? 9.291 -11.335 -4.599 1.00 94.94 92 GLU A N 1
ATOM 718 C CA . GLU A 1 92 ? 9.464 -11.640 -3.166 1.00 94.94 92 GLU A CA 1
ATOM 719 C C . GLU A 1 92 ? 10.147 -10.514 -2.374 1.00 94.94 92 GLU A C 1
ATOM 721 O O . GLU A 1 92 ? 9.960 -10.393 -1.172 1.00 94.94 92 GLU A O 1
ATOM 726 N N . LYS A 1 93 ? 10.969 -9.681 -3.026 1.00 94.94 93 LYS A N 1
ATOM 727 C CA . LYS A 1 93 ? 11.624 -8.533 -2.372 1.00 94.94 93 LYS A CA 1
ATOM 728 C C . LYS A 1 93 ? 10.819 -7.242 -2.470 1.00 94.94 93 LYS A C 1
ATOM 730 O O . LYS A 1 93 ? 11.114 -6.291 -1.751 1.00 94.94 93 LYS A O 1
ATOM 735 N N . ALA A 1 94 ? 9.876 -7.190 -3.406 1.00 95.94 94 ALA A N 1
ATOM 736 C CA . ALA A 1 94 ? 9.056 -6.023 -3.688 1.00 95.94 94 ALA A CA 1
ATOM 737 C C . ALA A 1 94 ? 7.701 -6.064 -2.974 1.00 95.94 94 ALA A C 1
ATOM 739 O O . ALA A 1 94 ? 7.049 -5.024 -2.874 1.00 95.94 94 ALA A O 1
ATOM 740 N N . GLU A 1 95 ? 7.260 -7.249 -2.546 1.00 96.62 95 GLU A N 1
ATOM 741 C CA . GLU A 1 95 ? 5.983 -7.423 -1.869 1.00 96.62 95 GLU A CA 1
ATOM 742 C C . GLU A 1 95 ? 5.922 -6.657 -0.543 1.00 96.62 95 GLU A C 1
ATOM 744 O O . GLU A 1 95 ? 6.905 -6.498 0.179 1.00 96.62 95 GLU A O 1
ATOM 749 N N . THR A 1 96 ? 4.726 -6.162 -0.263 1.00 97.44 96 THR A N 1
ATOM 750 C CA . THR A 1 96 ? 4.326 -5.418 0.929 1.00 97.44 96 THR A CA 1
ATOM 751 C C . THR A 1 96 ? 2.943 -5.902 1.356 1.00 97.44 96 THR A C 1
ATOM 753 O O . THR A 1 96 ? 2.267 -6.630 0.620 1.00 97.44 96 THR A O 1
ATOM 756 N N . THR A 1 97 ? 2.496 -5.485 2.535 1.00 97.75 97 THR A N 1
ATOM 757 C CA . THR A 1 97 ? 1.180 -5.850 3.079 1.00 97.75 97 THR A CA 1
ATOM 758 C C . THR A 1 97 ? 0.192 -4.679 3.075 1.00 97.75 97 THR A C 1
ATOM 760 O O . THR A 1 97 ? 0.581 -3.506 3.025 1.00 97.75 97 THR A O 1
ATOM 763 N N . LEU A 1 98 ? -1.114 -4.969 3.151 1.00 97.81 98 LEU A N 1
ATOM 764 C CA . LEU A 1 98 ? -2.123 -3.921 3.363 1.00 97.81 98 LEU A CA 1
ATOM 765 C C . LEU A 1 98 ? -1.904 -3.206 4.699 1.00 97.81 98 LEU A C 1
ATOM 767 O O . LEU A 1 98 ? -2.097 -1.995 4.785 1.00 97.81 98 LEU A O 1
ATOM 771 N N . THR A 1 99 ? -1.485 -3.953 5.719 1.00 97.81 99 THR A N 1
ATOM 772 C CA . THR A 1 99 ? -1.144 -3.459 7.053 1.00 97.81 99 THR A CA 1
ATOM 773 C C . THR A 1 99 ? -0.038 -2.416 6.972 1.00 97.81 99 THR A C 1
ATOM 775 O O . THR A 1 99 ? -0.166 -1.323 7.526 1.00 97.81 99 THR A O 1
ATOM 778 N N . GLU A 1 100 ? 1.031 -2.723 6.237 1.00 97.44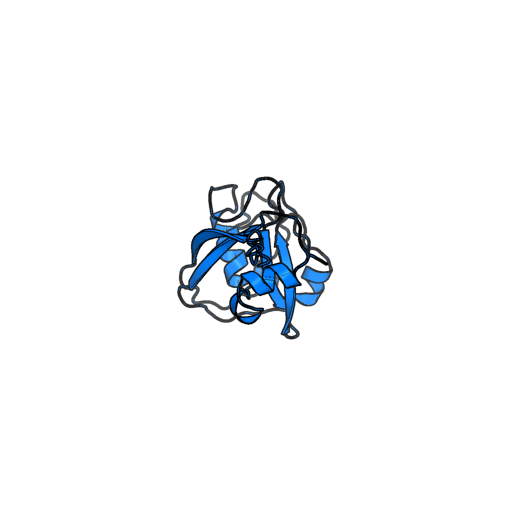 100 GLU A N 1
ATOM 779 C CA . GLU A 1 100 ? 2.143 -1.806 6.023 1.00 97.44 100 GLU A CA 1
ATOM 780 C C . GLU A 1 100 ? 1.718 -0.542 5.277 1.00 97.44 100 GLU A C 1
ATOM 782 O O . GLU A 1 100 ? 2.006 0.572 5.721 1.00 97.44 100 GLU A O 1
ATOM 787 N N . MET A 1 101 ? 0.998 -0.711 4.163 1.00 96.06 101 MET A N 1
ATOM 788 C CA . MET A 1 101 ? 0.490 0.404 3.367 1.00 96.06 101 MET A CA 1
ATOM 789 C C . MET A 1 101 ? -0.401 1.318 4.216 1.00 96.06 101 MET A C 1
ATOM 791 O O . MET A 1 101 ? -0.204 2.535 4.237 1.00 96.06 101 MET A O 1
ATOM 795 N N . PHE A 1 102 ? -1.348 0.744 4.961 1.00 95.56 102 PHE A N 1
ATOM 796 C CA . PHE A 1 102 ? -2.272 1.502 5.797 1.00 95.56 102 PHE A CA 1
ATOM 797 C C . PHE A 1 102 ? -1.554 2.224 6.942 1.00 95.56 102 PHE A C 1
ATOM 799 O O . PHE A 1 102 ? -1.860 3.382 7.214 1.00 95.56 102 PHE A O 1
ATOM 806 N N . ALA A 1 103 ? -0.545 1.604 7.562 1.00 95.19 103 ALA A N 1
ATOM 807 C CA . ALA A 1 103 ? 0.260 2.250 8.597 1.00 95.19 103 ALA A CA 1
ATOM 808 C C . ALA A 1 103 ? 1.017 3.482 8.065 1.00 95.19 103 ALA A C 1
ATOM 810 O O . ALA A 1 103 ? 1.145 4.485 8.769 1.00 95.19 103 ALA A O 1
ATOM 811 N N . LEU A 1 104 ? 1.503 3.444 6.818 1.00 94.50 104 LEU A N 1
ATOM 812 C CA . LEU A 1 104 ? 2.088 4.626 6.174 1.00 94.50 104 LEU A CA 1
ATOM 813 C C . LEU A 1 104 ? 1.029 5.688 5.860 1.00 94.50 104 LEU A C 1
ATOM 815 O O . LEU A 1 104 ? 1.283 6.877 6.056 1.00 94.50 104 LEU A O 1
ATOM 819 N N . MET A 1 105 ? -0.161 5.275 5.416 1.00 92.56 105 MET A N 1
ATOM 820 C CA . MET A 1 105 ? -1.278 6.191 5.175 1.00 92.56 105 MET A CA 1
ATOM 821 C C . MET A 1 105 ? -1.720 6.895 6.462 1.00 92.56 105 MET A C 1
ATOM 823 O O . MET A 1 105 ? -1.938 8.101 6.433 1.00 92.56 105 MET A O 1
ATOM 827 N N . GLU A 1 106 ? -1.809 6.188 7.594 1.00 91.81 106 GLU A N 1
ATOM 828 C CA . GLU A 1 106 ? -2.159 6.777 8.897 1.00 91.81 106 GLU A CA 1
ATOM 829 C C . GLU A 1 106 ? -1.146 7.844 9.326 1.00 91.81 106 GLU A C 1
ATOM 831 O O . GLU A 1 106 ? -1.536 8.903 9.815 1.00 91.81 106 GLU A O 1
ATOM 836 N N . LYS A 1 107 ? 0.152 7.611 9.084 1.00 90.12 107 LYS A N 1
ATOM 837 C CA . LYS A 1 107 ? 1.219 8.581 9.394 1.00 90.12 107 LYS A CA 1
ATOM 838 C C . LYS A 1 107 ? 1.127 9.879 8.591 1.00 90.12 107 LYS A C 1
ATOM 840 O O . LYS A 1 107 ? 1.707 10.875 9.012 1.00 90.12 107 LYS A O 1
ATOM 845 N N . GLN A 1 108 ? 0.444 9.855 7.448 1.00 87.69 108 GLN A N 1
ATOM 846 C CA . GLN A 1 108 ? 0.290 10.994 6.538 1.00 87.69 108 GLN A CA 1
ATOM 847 C C . GLN A 1 108 ? -1.185 11.348 6.268 1.00 87.69 108 GLN A C 1
ATOM 849 O O . GLN A 1 108 ? -1.503 12.020 5.281 1.00 87.69 108 GLN A O 1
ATOM 854 N N . GLY A 1 109 ? -2.108 10.895 7.126 1.00 77.00 109 GLY A N 1
ATOM 855 C CA . GLY A 1 109 ? -3.557 10.962 6.900 1.00 77.00 109 GLY A CA 1
ATOM 856 C C . GLY A 1 109 ? -4.141 12.381 6.863 1.00 77.00 109 GLY A C 1
ATOM 857 O O . GLY A 1 109 ? -5.241 12.588 6.336 1.00 77.00 109 GLY A O 1
ATOM 858 N N . ASN A 1 110 ? -3.416 13.383 7.369 1.00 73.38 110 ASN A N 1
ATOM 859 C CA . ASN A 1 110 ? -3.788 14.798 7.318 1.00 73.38 110 ASN A CA 1
ATOM 860 C C . ASN A 1 110 ? -2.847 15.646 6.455 1.00 73.38 110 ASN A C 1
ATOM 862 O O . ASN A 1 110 ? -2.900 16.875 6.534 1.00 73.38 110 ASN A O 1
ATOM 866 N N . GLY A 1 111 ? -2.051 15.017 5.588 1.00 71.81 111 GLY A N 1
ATOM 867 C CA . GLY A 1 111 ? -1.114 15.714 4.706 1.00 71.81 111 GLY A CA 1
ATOM 868 C C . GLY A 1 111 ? 0.228 16.022 5.364 1.00 71.81 111 GLY A C 1
ATOM 869 O O . GLY A 1 111 ? 0.951 16.899 4.893 1.00 71.81 111 GLY A O 1
ATOM 870 N N . GLU A 1 112 ? 0.562 15.321 6.447 1.00 83.12 112 GLU A N 1
ATOM 871 C CA . GLU A 1 112 ? 1.885 15.355 7.051 1.00 83.12 112 GLU A CA 1
ATOM 872 C C . GLU A 1 112 ? 2.958 14.900 6.046 1.00 83.12 112 GLU A C 1
ATOM 874 O O . GLU A 1 112 ? 2.718 14.085 5.146 1.00 83.12 112 GLU A O 1
ATOM 879 N N . SER A 1 113 ? 4.171 15.428 6.207 1.00 81.38 113 SER A N 1
ATOM 880 C CA . SER A 1 113 ? 5.335 14.980 5.444 1.00 81.38 113 SER A CA 1
ATOM 881 C C . SER A 1 113 ? 5.690 13.536 5.797 1.00 81.38 113 SER A C 1
ATOM 883 O O . SER A 1 113 ? 5.695 13.159 6.968 1.00 81.38 113 SER A O 1
ATOM 885 N N . GLY A 1 114 ? 6.079 12.747 4.800 1.00 88.00 114 GLY A N 1
ATOM 886 C CA . GLY A 1 114 ? 6.598 11.400 5.011 1.00 88.00 114 GLY A CA 1
ATOM 887 C C . GLY A 1 114 ? 7.069 10.757 3.710 1.00 88.00 114 GLY A C 1
ATOM 888 O O . GLY A 1 114 ? 7.421 11.459 2.762 1.00 88.00 114 GLY A O 1
ATOM 889 N N . CYS A 1 115 ? 7.126 9.425 3.679 1.00 90.88 115 CYS A N 1
ATOM 890 C CA . CYS A 1 115 ? 7.628 8.669 2.530 1.00 90.88 115 CYS A CA 1
ATOM 891 C C . CYS A 1 115 ? 6.628 8.561 1.368 1.00 90.88 115 CYS A C 1
ATOM 893 O O . CYS A 1 115 ? 7.049 8.289 0.245 1.00 90.88 115 CYS A O 1
ATOM 895 N N . LEU A 1 116 ? 5.332 8.777 1.610 1.00 91.31 116 LEU A N 1
ATOM 896 C CA . LEU A 1 116 ? 4.319 8.774 0.562 1.00 91.31 11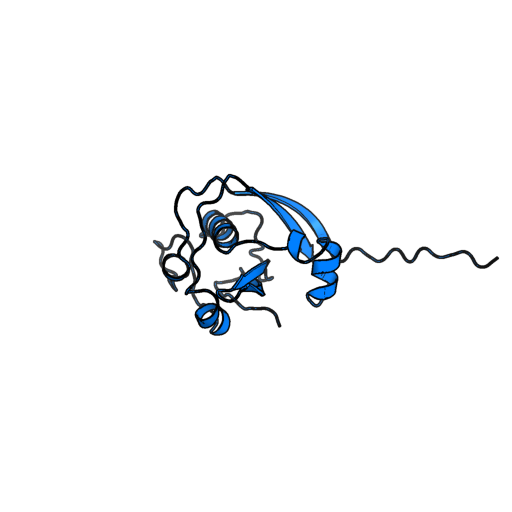6 LEU A CA 1
ATOM 897 C C . LEU A 1 116 ? 4.315 10.118 -0.165 1.00 91.31 116 LEU A C 1
ATOM 899 O O . LEU A 1 116 ? 4.212 11.180 0.456 1.00 91.31 116 LEU A O 1
ATOM 903 N N . LEU A 1 117 ? 4.383 10.065 -1.492 1.00 88.50 117 LEU A N 1
ATOM 904 C CA . LEU A 1 117 ? 4.205 11.211 -2.375 1.00 88.50 117 LEU A CA 1
ATOM 905 C C . LEU A 1 117 ? 2.818 11.801 -2.168 1.00 88.50 117 LEU A C 1
ATOM 907 O O . LEU A 1 117 ? 1.865 11.049 -2.291 1.00 88.50 117 LEU A O 1
ATOM 911 N N . THR A 1 118 ? 2.719 13.111 -1.920 1.00 82.94 118 THR A N 1
ATOM 912 C CA . THR A 1 118 ? 1.471 13.897 -1.768 1.00 82.94 118 THR A CA 1
ATOM 913 C C . THR A 1 118 ? 1.261 14.920 -2.894 1.00 82.94 118 THR A C 1
ATOM 915 O O . THR A 1 118 ? 0.449 15.839 -2.794 1.00 82.94 118 THR A O 1
ATOM 918 N N . ASN A 1 119 ? 2.022 14.779 -3.980 1.00 78.50 119 ASN A N 1
ATOM 919 C CA . ASN A 1 119 ? 2.134 15.738 -5.079 1.00 78.50 119 ASN A CA 1
ATOM 920 C C . ASN A 1 119 ? 1.331 15.339 -6.333 1.00 78.50 119 ASN A C 1
ATOM 922 O O . ASN A 1 119 ? 1.639 15.809 -7.427 1.00 78.50 119 ASN A O 1
ATOM 926 N N . GLY A 1 120 ? 0.334 14.460 -6.193 1.00 74.44 120 GLY A N 1
ATOM 927 C CA . GLY A 1 120 ? -0.504 13.989 -7.300 1.00 74.44 120 GLY A CA 1
ATOM 928 C C . GLY A 1 120 ? 0.068 12.828 -8.108 1.00 74.44 120 GLY A C 1
ATOM 929 O O . GLY A 1 120 ? -0.640 12.287 -8.953 1.00 74.44 120 GLY A O 1
ATOM 930 N N . TYR A 1 121 ? 1.298 12.397 -7.830 1.00 83.12 121 TYR A N 1
ATOM 931 C CA . TYR A 1 121 ? 1.821 11.135 -8.349 1.00 83.12 121 TYR A CA 1
ATOM 932 C C . TYR A 1 121 ? 1.405 9.965 -7.455 1.00 83.12 121 TYR A C 1
ATOM 934 O O . TYR A 1 121 ? 1.185 10.121 -6.252 1.00 83.12 121 TYR A O 1
ATOM 942 N N . ALA A 1 122 ? 1.298 8.780 -8.053 1.00 85.31 122 ALA A N 1
ATOM 943 C CA . ALA A 1 122 ? 0.902 7.582 -7.333 1.00 85.31 122 ALA A CA 1
ATOM 944 C C . ALA A 1 122 ? 2.077 6.942 -6.584 1.00 85.31 122 ALA A C 1
ATOM 946 O O . ALA A 1 122 ? 3.179 6.811 -7.117 1.00 85.31 122 ALA A O 1
ATOM 947 N N . ASN A 1 123 ? 1.807 6.491 -5.361 1.0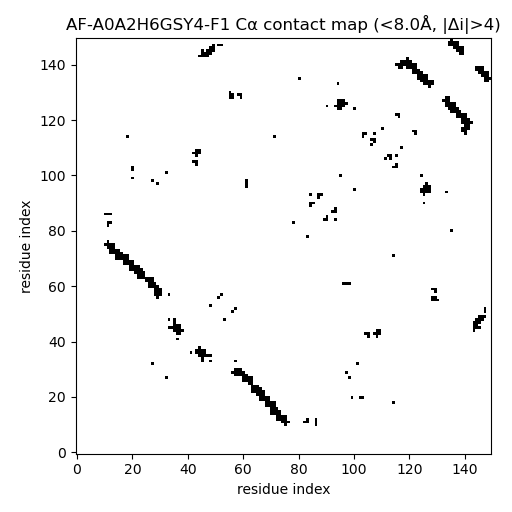0 92.44 123 ASN A N 1
ATOM 948 C CA . ASN A 1 123 ? 2.646 5.540 -4.638 1.00 92.44 123 ASN A CA 1
ATOM 949 C C . ASN A 1 123 ? 2.242 4.131 -5.072 1.00 92.44 123 ASN A C 1
ATOM 951 O O . ASN A 1 123 ? 1.047 3.868 -5.171 1.00 92.44 123 ASN A O 1
ATOM 955 N N . ILE A 1 124 ? 3.197 3.245 -5.346 1.00 95.19 124 ILE A N 1
ATOM 956 C CA . ILE A 1 124 ? 2.923 1.888 -5.839 1.00 95.19 124 ILE A CA 1
ATOM 957 C C . ILE A 1 124 ? 3.362 0.887 -4.776 1.00 95.19 124 ILE A C 1
ATOM 959 O O . ILE A 1 124 ? 4.512 0.920 -4.340 1.00 95.19 124 ILE A O 1
ATOM 963 N N . PHE A 1 125 ? 2.450 -0.003 -4.405 1.00 97.12 125 PHE A N 1
ATOM 964 C CA . PHE A 1 125 ? 2.682 -1.124 -3.504 1.00 97.12 125 PHE A CA 1
ATOM 965 C C . PHE A 1 125 ? 2.394 -2.421 -4.245 1.00 97.12 125 PHE A C 1
ATOM 967 O O . PHE A 1 125 ? 1.425 -2.496 -4.999 1.00 97.12 125 PHE A O 1
ATOM 974 N N . TYR A 1 126 ? 3.207 -3.447 -4.019 1.00 97.94 126 TYR A N 1
ATOM 975 C CA . TYR A 1 126 ? 2.941 -4.779 -4.551 1.00 97.94 126 TYR A CA 1
ATOM 976 C C . TYR A 1 126 ? 2.364 -5.631 -3.431 1.00 97.94 126 TYR A C 1
ATOM 978 O O . TYR A 1 126 ? 3.060 -5.900 -2.459 1.00 97.94 126 TYR A O 1
ATOM 986 N N . ILE A 1 127 ? 1.088 -5.999 -3.527 1.00 98.25 127 ILE A N 1
ATOM 987 C CA . ILE A 1 127 ? 0.355 -6.643 -2.428 1.00 98.25 127 ILE A CA 1
ATOM 988 C C . ILE A 1 127 ? -0.392 -7.858 -2.964 1.00 98.25 127 ILE A C 1
ATOM 990 O O . ILE A 1 127 ? -1.041 -7.795 -4.010 1.00 98.25 127 ILE A O 1
ATOM 994 N N . HIS A 1 128 ? -0.297 -8.974 -2.243 1.00 98.31 128 HIS A N 1
ATOM 995 C CA . HIS A 1 128 ? -1.079 -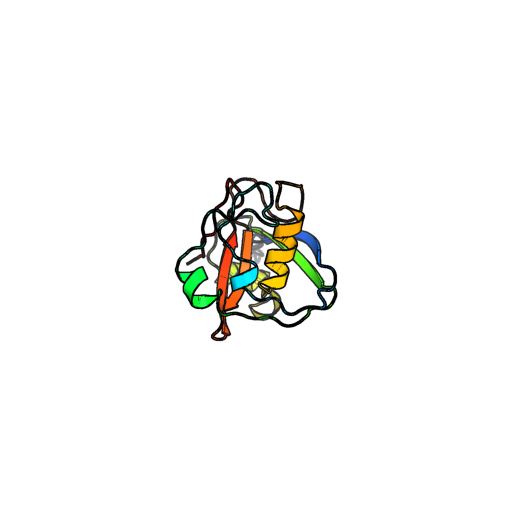10.166 -2.541 1.00 98.31 128 HIS A CA 1
ATOM 996 C C . HIS A 1 128 ? -2.543 -9.983 -2.125 1.00 98.31 128 HIS A C 1
ATOM 998 O O . HIS A 1 128 ? -2.825 -9.586 -0.993 1.00 98.31 128 HIS A O 1
ATOM 1004 N N . ASP A 1 129 ? -3.480 -10.329 -2.999 1.00 97.69 129 ASP A N 1
ATOM 1005 C CA . ASP A 1 129 ? -4.916 -10.297 -2.709 1.00 97.69 129 ASP A CA 1
ATOM 1006 C C . ASP A 1 129 ? -5.371 -11.461 -1.799 1.00 97.69 129 ASP A C 1
ATOM 1008 O O . ASP A 1 129 ? -4.553 -12.149 -1.174 1.00 97.69 129 ASP A O 1
ATOM 1012 N N . VAL A 1 130 ? -6.688 -11.665 -1.666 1.00 97.25 130 VAL A N 1
ATOM 1013 C CA . VAL A 1 130 ? -7.264 -12.798 -0.910 1.00 97.25 130 VAL A CA 1
ATOM 1014 C C . VAL A 1 130 ? -6.973 -14.170 -1.525 1.00 97.25 130 VAL A C 1
ATOM 1016 O O . VAL A 1 130 ? -6.982 -15.164 -0.804 1.00 97.25 130 VAL A O 1
ATOM 1019 N N . ASN A 1 131 ? -6.690 -14.231 -2.827 1.00 96.56 131 ASN A N 1
ATOM 1020 C CA . ASN A 1 131 ? -6.394 -15.451 -3.577 1.00 96.56 131 ASN A CA 1
ATOM 1021 C C . ASN A 1 131 ? -4.881 -15.684 -3.752 1.00 96.56 131 ASN A C 1
ATOM 1023 O O . ASN A 1 131 ? -4.475 -16.663 -4.377 1.00 96.56 131 ASN A O 1
ATOM 1027 N N . GLY A 1 132 ? -4.035 -14.799 -3.214 1.00 96.19 132 GLY A N 1
ATOM 1028 C CA . GLY A 1 132 ? -2.582 -14.872 -3.348 1.00 96.19 132 GLY A CA 1
ATOM 1029 C C . GLY A 1 132 ? -2.043 -14.346 -4.681 1.00 96.19 132 GLY A C 1
ATOM 1030 O O . GLY A 1 132 ? -0.865 -14.543 -4.975 1.00 96.19 132 GLY A O 1
ATOM 1031 N N . VAL A 1 133 ? -2.841 -13.645 -5.489 1.00 97.19 133 VAL A N 1
ATOM 1032 C CA . VAL A 1 133 ? -2.356 -12.973 -6.706 1.00 97.19 133 VAL A CA 1
ATOM 1033 C C . VAL A 1 133 ? -1.675 -11.664 -6.314 1.00 97.19 133 VAL A C 1
ATOM 1035 O O . VAL A 1 133 ? -2.207 -10.918 -5.500 1.00 97.19 133 VAL A O 1
ATOM 1038 N N . LEU A 1 134 ? -0.490 -11.387 -6.864 1.00 97.12 134 LEU A N 1
ATOM 1039 C CA . LEU A 1 134 ? 0.247 -10.144 -6.608 1.00 97.12 134 LEU A CA 1
ATOM 1040 C C . LEU A 1 134 ? -0.259 -9.021 -7.520 1.00 97.12 134 LEU A C 1
ATOM 1042 O O . LEU A 1 134 ? -0.178 -9.156 -8.742 1.00 97.12 134 LEU A O 1
ATOM 1046 N N . TRP A 1 135 ? -0.693 -7.908 -6.930 1.00 97.12 135 TRP A N 1
ATOM 1047 C CA . TRP A 1 135 ? -1.186 -6.727 -7.644 1.00 97.12 135 TRP A CA 1
ATOM 1048 C C . TRP A 1 135 ? -0.337 -5.490 -7.366 1.00 97.12 135 TRP A C 1
ATOM 1050 O O . TRP A 1 135 ? 0.188 -5.337 -6.264 1.00 97.12 135 TRP A O 1
ATOM 1060 N N . ALA A 1 136 ? -0.290 -4.567 -8.329 1.00 96.06 136 ALA A N 1
ATOM 1061 C CA . ALA A 1 136 ? 0.159 -3.197 -8.110 1.00 96.06 136 ALA A CA 1
ATOM 1062 C C . ALA A 1 136 ? -1.001 -2.336 -7.579 1.00 96.06 136 ALA A C 1
ATOM 1064 O O . ALA A 1 136 ? -1.848 -1.848 -8.333 1.00 96.06 136 ALA A O 1
ATOM 1065 N N . VAL A 1 137 ? -1.030 -2.122 -6.266 1.00 95.00 137 VAL A N 1
ATOM 1066 C CA . VAL A 1 137 ? -1.978 -1.226 -5.597 1.00 95.00 137 VAL A CA 1
ATOM 1067 C C . VAL A 1 137 ? -1.409 0.188 -5.647 1.00 95.00 137 VAL A C 1
ATOM 1069 O O . VAL A 1 137 ? -0.338 0.436 -5.084 1.00 95.00 137 VAL A O 1
ATOM 1072 N N . ARG A 1 138 ? -2.089 1.124 -6.328 1.00 90.56 138 ARG A N 1
ATOM 1073 C CA . ARG A 1 138 ? -1.620 2.513 -6.415 1.00 90.56 138 ARG A CA 1
ATOM 1074 C C . ARG A 1 138 ? -2.443 3.465 -5.561 1.00 90.56 138 ARG A C 1
ATOM 1076 O O . ARG A 1 138 ? -3.671 3.437 -5.523 1.00 90.56 138 ARG A O 1
ATOM 1083 N N . LEU A 1 139 ? -1.717 4.369 -4.918 1.00 85.19 139 LEU A N 1
ATOM 1084 C CA . LEU A 1 139 ? -2.215 5.410 -4.033 1.00 85.19 139 LEU A CA 1
ATOM 1085 C C . LEU A 1 139 ? -1.822 6.790 -4.585 1.00 85.19 139 LEU A C 1
ATOM 1087 O O . LEU A 1 139 ? -0.751 7.303 -4.238 1.00 85.19 139 LEU A O 1
ATOM 1091 N N . PRO A 1 140 ? -2.648 7.396 -5.460 1.00 72.44 140 PRO A N 1
ATOM 1092 C CA . PRO A 1 140 ? -2.510 8.786 -5.868 1.00 72.44 140 PRO A CA 1
ATOM 1093 C C . PRO A 1 140 ? -2.894 9.716 -4.709 1.00 72.44 140 PRO A C 1
ATOM 1095 O O . PRO A 1 140 ? -4.051 10.093 -4.533 1.00 72.44 140 PRO A O 1
ATOM 1098 N N . LEU A 1 141 ? -1.917 10.134 -3.896 1.00 61.94 141 LEU A N 1
ATOM 1099 C CA . LEU A 1 141 ? -2.160 11.217 -2.939 1.00 61.94 141 LEU A CA 1
ATOM 1100 C C . LEU A 1 141 ? -1.964 12.548 -3.675 1.00 61.94 141 LEU A C 1
ATOM 1102 O O . LEU A 1 141 ? -0.852 13.033 -3.876 1.00 61.94 141 LEU A O 1
ATOM 1106 N N . GLY A 1 142 ? -3.074 13.135 -4.114 1.00 45.16 142 GLY A N 1
ATOM 1107 C CA . GLY A 1 142 ? -3.104 14.439 -4.791 1.00 45.16 142 GLY A CA 1
ATOM 1108 C C . GLY A 1 142 ? -4.392 15.222 -4.568 1.00 45.16 142 GLY A C 1
ATOM 1109 O O . GLY A 1 142 ? -4.676 16.150 -5.319 1.00 45.16 142 GLY A O 1
ATOM 1110 N N . ARG A 1 143 ? -5.147 14.854 -3.523 1.00 45.22 143 ARG A N 1
ATOM 1111 C CA . ARG A 1 143 ? -6.620 14.812 -3.393 1.00 45.22 143 ARG A CA 1
ATOM 1112 C C . ARG A 1 143 ? -7.063 13.359 -3.532 1.00 45.22 143 ARG A C 1
ATOM 1114 O O . ARG A 1 143 ? -6.847 12.739 -4.558 1.00 45.22 143 ARG A O 1
ATOM 1121 N N . TRP A 1 144 ? -7.596 12.862 -2.425 1.00 46.22 144 TRP A N 1
ATOM 1122 C CA . TRP A 1 144 ? -8.124 11.533 -2.130 1.00 46.22 144 TRP A CA 1
ATOM 1123 C C . TRP A 1 144 ? -8.595 10.755 -3.373 1.00 46.22 144 TRP A C 1
ATOM 1125 O O . TRP A 1 144 ? -9.690 11.039 -3.840 1.00 46.22 144 TRP A O 1
ATOM 1135 N N . TRP A 1 145 ? -7.811 9.799 -3.885 1.00 41.84 145 TRP A N 1
ATOM 1136 C CA . TRP A 1 145 ? -8.238 8.716 -4.794 1.00 41.84 145 TRP A CA 1
ATOM 1137 C C . TRP A 1 145 ? -7.275 7.513 -4.608 1.00 41.84 145 TRP A C 1
ATOM 1139 O O . TRP A 1 145 ? -6.140 7.705 -4.175 1.00 41.84 145 TRP A O 1
ATOM 1149 N N . LEU A 1 146 ? -7.723 6.283 -4.885 1.00 41.38 146 LEU A N 1
ATOM 1150 C CA . LEU A 1 146 ? -6.946 5.026 -4.939 1.00 41.38 146 LEU A CA 1
ATOM 1151 C C . LEU A 1 146 ? -7.240 4.376 -6.306 1.00 41.38 146 LEU A C 1
ATOM 1153 O O . LEU A 1 146 ? -8.413 4.214 -6.633 1.00 41.38 146 LEU A O 1
ATOM 1157 N N . GLU A 1 147 ? -6.220 4.025 -7.098 1.00 39.28 147 GLU A N 1
ATOM 1158 C CA . GLU A 1 147 ? -6.363 3.382 -8.425 1.00 39.28 147 GLU A CA 1
ATOM 1159 C C . GLU A 1 147 ? -5.383 2.200 -8.538 1.00 39.28 147 GLU A C 1
ATOM 1161 O O . GLU A 1 147 ? -4.209 2.378 -8.228 1.00 39.28 147 GLU A O 1
ATOM 1166 N N . PRO A 1 148 ? -5.769 0.997 -8.986 1.00 36.16 148 PRO A N 1
ATOM 1167 C CA . PRO A 1 148 ? -4.797 -0.048 -9.300 1.00 36.16 148 PRO A CA 1
ATOM 1168 C C . PRO A 1 148 ? -4.075 0.229 -10.625 1.00 36.16 148 PRO A C 1
ATOM 1170 O O . PRO A 1 148 ? -4.559 0.938 -11.507 1.00 36.16 148 PRO A O 1
ATOM 1173 N N . GLY A 1 149 ? -2.876 -0.331 -10.758 1.00 44.34 149 GLY A N 1
ATOM 1174 C CA . GLY A 1 149 ? -2.120 -0.323 -12.002 1.00 44.34 149 GLY A CA 1
ATOM 1175 C C . GLY A 1 149 ? -2.364 -1.561 -12.835 1.00 44.34 149 GLY A C 1
ATOM 1176 O O . GLY A 1 149 ? -2.248 -2.658 -12.301 1.00 44.34 149 GLY A O 1
ATOM 1177 N N . CYS A 1 150 ? -2.663 -1.363 -14.120 1.00 38.47 150 CYS A N 1
ATOM 1178 C CA . CYS A 1 150 ? -2.651 -2.406 -15.145 1.00 38.47 150 CYS A CA 1
ATOM 1179 C C . CYS A 1 150 ? -1.237 -2.931 -15.422 1.00 38.47 150 CYS A C 1
ATOM 1181 O O . CYS A 1 150 ? -0.302 -2.090 -15.447 1.00 38.47 150 CYS A O 1
#

Sequence (150 aa):
MLGNAKIVQAELLEFVGTAIISAIAKKFIAKDNFIVDTSKKAKVKISYLEDNFRENFLGKTEEAIPEIVLRYHKLRKSSVDKPILAELGGKEKAETTLTEMFALMEKQGNGESGCLLTNGYANIFYIHDVNGVLWAVRLPLGRWWLEPGC

Mean predicted aligned error: 6.9 Å

Solvent-accessible surface area (backbone atoms only — not comparable to full-atom values): 8981 Å² total; per-residue (Å²): 136,83,78,81,74,77,78,74,72,75,70,54,60,42,84,72,52,73,47,78,44,74,57,39,90,55,66,41,48,33,56,82,67,72,47,78,33,70,54,95,82,40,64,46,50,25,68,45,76,39,68,68,52,54,72,41,36,35,84,29,71,44,73,54,44,68,66,44,76,45,77,46,63,45,74,75,54,97,74,62,63,70,66,54,30,54,75,52,67,30,65,89,63,46,55,50,49,70,64,58,54,48,54,55,41,47,67,32,37,86,72,50,86,67,92,68,53,68,82,53,47,64,38,78,41,33,31,59,39,66,86,66,53,77,39,46,46,27,38,27,32,55,70,65,43,40,48,73,58,128